Protein AF-A0AAU4CHS3-F1 (afdb_monomer_lite)

Radius of gyration: 18.06 Å; chains: 1; bounding box: 28×38×65 Å

pLDDT: mean 79.58, std 16.71, range [43.88, 92.69]

Structure (mmCIF, N/CA/C/O backbone):
data_AF-A0AAU4CHS3-F1
#
_entry.id   AF-A0AAU4CHS3-F1
#
loop_
_atom_site.group_PDB
_atom_site.id
_atom_site.type_symbol
_atom_site.label_atom_id
_atom_site.label_alt_id
_atom_site.label_comp_id
_atom_site.label_asym_id
_atom_site.label_entity_id
_atom_site.label_seq_id
_atom_site.pdbx_PDB_ins_code
_atom_site.Cartn_x
_atom_site.Cartn_y
_atom_site.Cartn_z
_atom_site.occupancy
_atom_site.B_iso_or_equiv
_atom_site.auth_seq_id
_atom_site.auth_comp_id
_atom_site.auth_asym_id
_atom_site.auth_atom_id
_atom_site.pdbx_PDB_model_num
ATOM 1 N N . MET A 1 1 ? -5.971 -10.556 12.644 1.00 59.66 1 MET A N 1
ATOM 2 C CA . MET A 1 1 ? -5.052 -9.498 12.175 1.00 59.66 1 MET A CA 1
ATOM 3 C C . MET A 1 1 ? -5.765 -8.174 12.362 1.00 59.66 1 MET A C 1
ATOM 5 O O . MET A 1 1 ? -6.931 -8.108 12.002 1.00 59.66 1 MET A O 1
ATOM 9 N N . SER A 1 2 ? -5.124 -7.191 12.993 1.00 85.94 2 SER A N 1
ATOM 10 C CA . SER A 1 2 ? -5.677 -5.833 13.103 1.00 85.94 2 SER A CA 1
ATOM 11 C C . SER A 1 2 ? -5.355 -5.042 11.831 1.00 85.94 2 SER A C 1
ATOM 13 O O . SER A 1 2 ? -4.339 -5.325 11.193 1.00 85.94 2 SER A O 1
ATOM 15 N N . THR A 1 3 ? -6.175 -4.049 11.492 1.00 86.75 3 THR A N 1
ATOM 16 C CA . THR A 1 3 ? -5.921 -3.090 10.401 1.00 86.75 3 THR A CA 1
ATOM 17 C C . THR A 1 3 ? -4.559 -2.412 10.562 1.00 86.75 3 THR A C 1
ATOM 19 O O . THR A 1 3 ? -3.781 -2.343 9.619 1.00 86.75 3 THR A O 1
ATOM 22 N N . GLU A 1 4 ? -4.207 -2.026 11.786 1.00 86.19 4 GLU A N 1
ATOM 23 C CA . GLU A 1 4 ? -2.920 -1.403 12.121 1.00 86.19 4 GLU A CA 1
ATOM 24 C C . GLU A 1 4 ? -1.712 -2.299 11.789 1.00 86.19 4 GLU A C 1
ATOM 26 O O . GLU A 1 4 ? -0.725 -1.849 11.210 1.00 86.19 4 GLU A O 1
ATOM 31 N N . ALA A 1 5 ? -1.815 -3.603 12.067 1.00 87.44 5 ALA A N 1
ATOM 32 C CA . ALA A 1 5 ? -0.762 -4.561 11.731 1.00 87.44 5 ALA A CA 1
ATOM 33 C C . ALA A 1 5 ? -0.608 -4.733 10.210 1.00 87.44 5 ALA A C 1
ATOM 35 O O . ALA A 1 5 ? 0.503 -4.920 9.718 1.00 87.44 5 ALA A O 1
ATOM 36 N N . ALA A 1 6 ? -1.713 -4.656 9.464 1.00 89.31 6 ALA A N 1
ATOM 37 C CA . ALA A 1 6 ? -1.680 -4.711 8.007 1.00 89.31 6 ALA A CA 1
ATOM 38 C C . ALA A 1 6 ? -1.091 -3.428 7.397 1.00 89.31 6 ALA A C 1
ATOM 40 O O . ALA A 1 6 ? -0.344 -3.507 6.426 1.00 89.31 6 ALA A O 1
ATOM 41 N N . ALA A 1 7 ? -1.366 -2.267 7.998 1.00 89.00 7 ALA A N 1
ATOM 42 C CA . ALA A 1 7 ? -0.782 -0.987 7.607 1.00 89.00 7 ALA A CA 1
ATOM 43 C C . ALA A 1 7 ? 0.747 -0.972 7.786 1.00 89.00 7 ALA A C 1
ATOM 45 O O . ALA A 1 7 ? 1.476 -0.569 6.881 1.00 89.00 7 ALA A O 1
ATOM 46 N N . LEU A 1 8 ? 1.234 -1.476 8.926 1.00 87.50 8 LEU A N 1
ATOM 47 C CA . LEU A 1 8 ? 2.667 -1.627 9.196 1.00 87.50 8 LEU A CA 1
ATOM 48 C C . LEU A 1 8 ? 3.335 -2.600 8.221 1.00 87.50 8 LEU A C 1
ATOM 50 O O . LEU A 1 8 ? 4.392 -2.291 7.680 1.00 87.50 8 LEU A O 1
ATOM 54 N N . ALA A 1 9 ? 2.706 -3.748 7.957 1.00 89.56 9 ALA A N 1
ATOM 55 C CA . ALA A 1 9 ? 3.223 -4.710 6.988 1.00 89.56 9 ALA A CA 1
ATOM 56 C C . ALA A 1 9 ? 3.291 -4.118 5.569 1.00 89.56 9 ALA A C 1
ATOM 58 O O . ALA A 1 9 ? 4.265 -4.346 4.860 1.00 89.56 9 ALA A O 1
ATOM 59 N N . LEU A 1 10 ? 2.294 -3.326 5.158 1.00 89.81 10 LEU A N 1
ATOM 60 C CA . LEU A 1 10 ? 2.312 -2.641 3.864 1.00 89.81 10 LEU A CA 1
ATOM 61 C C . LEU A 1 10 ? 3.456 -1.620 3.775 1.00 89.81 10 LEU A C 1
ATOM 63 O O . LEU A 1 10 ? 4.160 -1.598 2.769 1.00 89.81 10 LEU A O 1
ATOM 67 N N . GLN A 1 11 ? 3.670 -0.812 4.821 1.00 89.25 11 GLN A N 1
ATOM 68 C CA . GLN A 1 11 ? 4.794 0.132 4.878 1.00 89.25 11 GLN A CA 1
ATOM 69 C C . GLN A 1 11 ? 6.155 -0.567 4.806 1.00 89.25 11 GLN A C 1
ATOM 71 O O . GLN A 1 11 ? 7.029 -0.115 4.071 1.00 89.25 11 GLN A O 1
ATOM 76 N N . ASP A 1 12 ? 6.336 -1.661 5.546 1.00 89.62 12 ASP A N 1
ATOM 77 C CA . ASP A 1 12 ? 7.577 -2.440 5.550 1.00 89.62 12 ASP A CA 1
ATOM 78 C C . ASP A 1 12 ? 7.908 -2.977 4.150 1.00 89.62 12 ASP A C 1
ATOM 80 O O . ASP A 1 12 ? 8.996 -2.741 3.625 1.00 89.62 12 ASP A O 1
ATOM 84 N N . GLN A 1 13 ? 6.931 -3.599 3.486 1.00 90.81 13 GLN A N 1
ATOM 85 C CA . GLN A 1 13 ? 7.109 -4.103 2.125 1.00 90.81 13 GLN A CA 1
ATOM 86 C C . GLN A 1 13 ? 7.376 -2.967 1.131 1.00 90.81 13 GLN A C 1
ATOM 88 O O . GLN A 1 13 ? 8.231 -3.087 0.257 1.00 90.81 13 GLN A O 1
ATOM 93 N N . ALA A 1 14 ? 6.705 -1.828 1.288 1.00 89.75 14 ALA A N 1
ATOM 94 C CA . ALA A 1 14 ? 6.954 -0.651 0.469 1.00 89.75 14 ALA A CA 1
ATOM 95 C C . ALA A 1 14 ? 8.385 -0.100 0.648 1.00 89.75 14 ALA A C 1
ATOM 97 O O 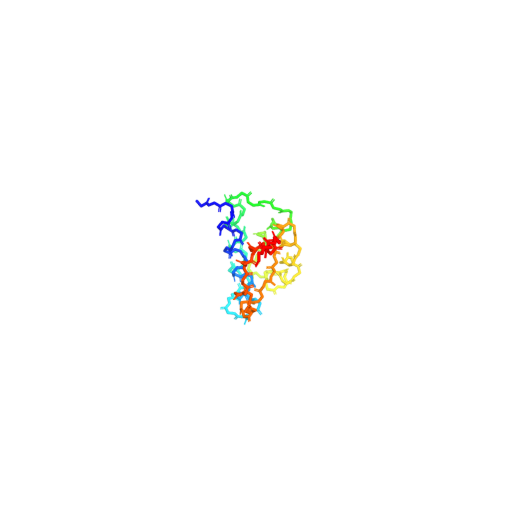. ALA A 1 14 ? 9.029 0.285 -0.331 1.00 89.75 14 ALA A O 1
ATOM 98 N N . ALA A 1 15 ? 8.914 -0.111 1.876 1.00 88.00 15 ALA A N 1
ATOM 99 C CA . ALA A 1 15 ? 10.289 0.281 2.170 1.00 88.00 15 ALA A CA 1
ATOM 100 C C . ALA A 1 15 ? 11.308 -0.706 1.577 1.00 88.00 15 ALA A C 1
ATOM 102 O O . ALA A 1 15 ? 12.256 -0.280 0.918 1.00 88.00 15 ALA A O 1
ATOM 103 N N . LEU A 1 16 ? 11.092 -2.013 1.747 1.00 89.50 16 LEU A N 1
ATOM 104 C CA . LEU A 1 16 ? 11.929 -3.061 1.153 1.00 89.50 16 LEU A CA 1
ATOM 105 C C . LEU A 1 16 ? 11.937 -2.981 -0.377 1.00 89.50 16 LEU A C 1
ATOM 107 O O . LEU A 1 16 ? 12.986 -3.111 -1.005 1.00 89.50 16 LEU A O 1
ATOM 111 N N . TRP A 1 17 ? 10.783 -2.712 -0.987 1.00 89.81 17 TRP A N 1
ATOM 112 C CA . TRP A 1 17 ? 10.674 -2.548 -2.432 1.00 89.81 17 TRP A CA 1
ATOM 113 C C . TRP A 1 17 ? 11.440 -1.316 -2.922 1.0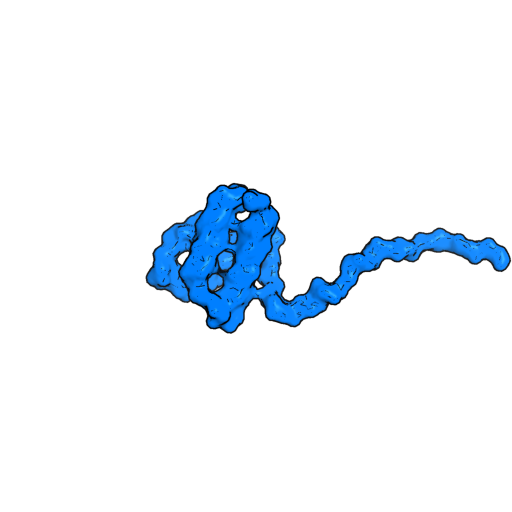0 89.81 17 TRP A C 1
ATOM 115 O O . TRP A 1 17 ? 12.171 -1.405 -3.905 1.00 89.81 17 TRP A O 1
ATOM 125 N N . SER A 1 18 ? 11.350 -0.196 -2.198 1.00 85.25 18 SER A N 1
ATOM 126 C CA . SER A 1 18 ? 12.117 1.023 -2.493 1.00 85.25 18 SER A CA 1
ATOM 127 C C . SER A 1 18 ? 13.636 0.793 -2.426 1.00 85.25 18 SER A C 1
ATOM 129 O O . SER A 1 18 ? 14.393 1.361 -3.210 1.00 85.25 18 SER A O 1
ATOM 131 N N . MET A 1 19 ? 14.089 -0.103 -1.542 1.00 87.25 19 MET A N 1
ATOM 132 C CA . MET A 1 19 ? 15.491 -0.534 -1.450 1.00 87.25 19 MET A CA 1
ATOM 133 C C . MET A 1 19 ? 15.887 -1.587 -2.502 1.00 87.25 19 MET A C 1
ATOM 135 O O . MET A 1 19 ? 17.063 -1.926 -2.610 1.00 87.25 19 MET A O 1
ATOM 139 N N . GLY A 1 20 ? 14.934 -2.101 -3.284 1.00 86.75 20 GLY A N 1
ATOM 140 C CA . GLY A 1 20 ? 15.158 -3.180 -4.249 1.00 86.75 20 GLY A CA 1
ATOM 141 C C . GLY A 1 20 ? 15.329 -4.567 -3.618 1.00 86.75 20 GLY A C 1
ATOM 142 O O . GLY A 1 20 ? 15.795 -5.480 -4.296 1.00 86.75 20 GLY A O 1
ATOM 143 N N . GLU A 1 21 ? 14.961 -4.736 -2.344 1.00 89.19 21 GLU A N 1
ATOM 144 C CA . GLU A 1 21 ? 15.068 -6.004 -1.602 1.00 89.19 21 GLU A CA 1
ATOM 145 C C . GLU A 1 21 ? 13.953 -6.994 -1.980 1.00 89.19 21 GLU A C 1
ATOM 147 O O . GLU A 1 21 ? 14.157 -8.208 -1.939 1.00 89.19 21 GLU A O 1
ATOM 152 N N . ILE A 1 22 ? 12.777 -6.490 -2.378 1.00 91.06 22 ILE A N 1
ATOM 153 C CA . ILE A 1 22 ? 11.629 -7.302 -2.818 1.00 91.06 22 ILE A CA 1
ATOM 154 C C . ILE A 1 22 ? 11.096 -6.848 -4.180 1.00 91.06 22 ILE A C 1
ATOM 156 O O . ILE A 1 22 ? 11.387 -5.752 -4.662 1.00 91.06 22 ILE A O 1
ATOM 160 N N . CYS A 1 23 ? 10.273 -7.691 -4.808 1.00 89.94 23 CYS A N 1
ATOM 161 C CA . CYS A 1 23 ? 9.661 -7.378 -6.094 1.00 89.94 23 CYS A CA 1
ATOM 162 C C . CYS A 1 23 ? 8.378 -6.554 -5.926 1.00 89.94 23 CYS A C 1
ATOM 164 O O . CYS A 1 23 ? 7.680 -6.636 -4.919 1.00 89.94 23 CYS A O 1
ATOM 166 N N . ALA A 1 24 ? 7.992 -5.829 -6.978 1.00 90.31 24 ALA A N 1
ATOM 167 C CA . ALA A 1 24 ? 6.728 -5.087 -7.007 1.00 90.31 24 ALA A CA 1
ATOM 168 C C . ALA A 1 24 ? 5.497 -5.987 -6.754 1.00 90.31 24 ALA A C 1
ATOM 170 O O . ALA A 1 24 ? 4.491 -5.547 -6.208 1.00 90.31 24 ALA A O 1
ATOM 171 N N . THR A 1 25 ? 5.582 -7.277 -7.093 1.00 90.44 25 THR A N 1
ATOM 172 C CA . THR A 1 25 ? 4.534 -8.267 -6.804 1.00 90.44 25 THR A CA 1
ATOM 173 C C . THR A 1 25 ? 4.317 -8.532 -5.318 1.00 90.44 25 THR A C 1
ATOM 175 O O . THR A 1 25 ? 3.197 -8.849 -4.917 1.00 90.44 25 THR A O 1
ATOM 178 N N . ASP A 1 26 ? 5.364 -8.423 -4.501 1.00 92.00 26 ASP A N 1
ATOM 179 C CA . ASP A 1 26 ? 5.258 -8.598 -3.052 1.00 92.00 26 ASP A CA 1
ATOM 180 C C . ASP A 1 26 ? 4.495 -7.419 -2.432 1.00 92.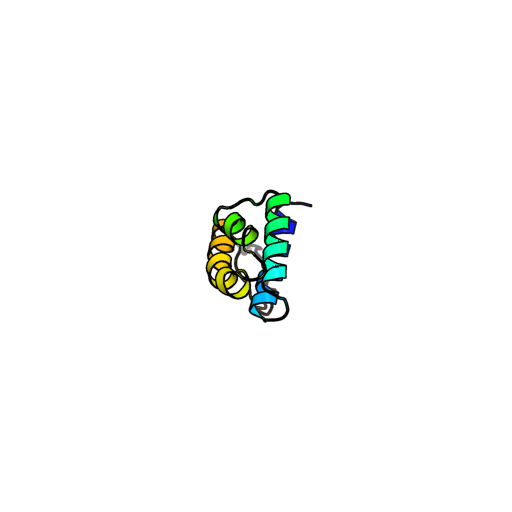00 26 ASP A C 1
ATOM 182 O O . ASP A 1 26 ? 3.617 -7.621 -1.594 1.00 92.00 26 ASP A O 1
ATOM 186 N N . VAL A 1 27 ? 4.705 -6.204 -2.954 1.00 91.06 27 VAL A N 1
ATOM 187 C CA . VAL A 1 27 ? 3.926 -5.005 -2.593 1.00 91.06 27 VAL A CA 1
ATOM 188 C C . VAL A 1 27 ? 2.445 -5.168 -2.951 1.00 91.06 27 VAL A C 1
ATOM 190 O O . VAL A 1 27 ? 1.579 -4.915 -2.115 1.00 91.06 27 VAL A O 1
ATOM 193 N N . VAL A 1 28 ? 2.131 -5.649 -4.160 1.00 92.69 28 VAL A N 1
ATOM 194 C CA . VAL A 1 28 ? 0.741 -5.931 -4.576 1.00 92.69 28 VAL A CA 1
ATOM 195 C C . VAL A 1 28 ? 0.092 -6.970 -3.656 1.00 92.69 28 VAL A C 1
ATOM 197 O O . VAL A 1 28 ? -1.059 -6.822 -3.243 1.00 92.69 28 VAL A O 1
ATOM 200 N N . THR A 1 29 ? 0.842 -8.002 -3.264 1.00 92.50 29 THR A N 1
ATOM 201 C CA . THR A 1 29 ? 0.362 -9.022 -2.320 1.00 92.50 29 THR A CA 1
ATOM 202 C C . THR A 1 29 ? 0.077 -8.420 -0.940 1.00 92.50 29 THR A C 1
ATOM 204 O O . THR A 1 29 ? -0.952 -8.722 -0.332 1.00 92.50 29 THR A O 1
ATOM 207 N N . ALA A 1 30 ? 0.943 -7.526 -0.455 1.00 91.50 30 ALA A N 1
ATOM 208 C CA . ALA A 1 30 ? 0.724 -6.795 0.789 1.00 91.50 30 ALA A CA 1
ATOM 209 C C . ALA A 1 30 ? -0.522 -5.896 0.720 1.00 91.50 30 ALA A C 1
ATOM 211 O O . ALA A 1 30 ? -1.296 -5.854 1.677 1.00 91.50 30 ALA A O 1
ATOM 212 N N . ALA A 1 31 ? -0.777 -5.253 -0.422 1.00 92.12 31 ALA A N 1
ATOM 213 C CA . ALA A 1 31 ? -1.983 -4.459 -0.638 1.00 92.12 31 ALA A CA 1
ATOM 214 C C . ALA A 1 31 ? -3.259 -5.310 -0.603 1.00 92.12 31 ALA A C 1
ATOM 216 O O . ALA A 1 31 ? -4.214 -4.949 0.084 1.00 92.12 31 ALA A O 1
ATOM 217 N N . CYS A 1 32 ? -3.261 -6.484 -1.242 1.00 92.62 32 CYS A N 1
ATOM 218 C CA . CYS A 1 32 ? -4.362 -7.446 -1.127 1.00 92.62 32 CYS A CA 1
ATOM 219 C C . CYS A 1 32 ? -4.628 -7.836 0.335 1.00 92.62 32 CYS A C 1
ATOM 221 O O . CYS A 1 32 ? -5.776 -7.839 0.779 1.00 92.62 32 CYS A O 1
ATOM 223 N N . ASN A 1 33 ? -3.575 -8.113 1.108 1.00 92.50 33 ASN A N 1
ATOM 224 C CA . ASN A 1 33 ? -3.707 -8.436 2.530 1.00 92.50 33 ASN A CA 1
ATOM 225 C C . ASN A 1 33 ? -4.267 -7.258 3.343 1.00 92.50 33 ASN A C 1
ATOM 227 O O . ASN A 1 33 ? -5.096 -7.468 4.229 1.00 92.50 33 ASN A O 1
ATOM 231 N N . ALA A 1 34 ? -3.867 -6.024 3.026 1.00 91.38 34 ALA A N 1
ATOM 232 C CA . ALA A 1 34 ? -4.400 -4.819 3.653 1.00 91.38 34 ALA A CA 1
ATOM 233 C C . ALA A 1 34 ? -5.894 -4.613 3.343 1.00 91.38 34 ALA A C 1
ATOM 235 O O . ALA A 1 34 ? -6.668 -4.307 4.252 1.00 91.38 34 ALA A O 1
ATOM 236 N N . LEU A 1 35 ? -6.331 -4.872 2.104 1.00 91.50 35 LEU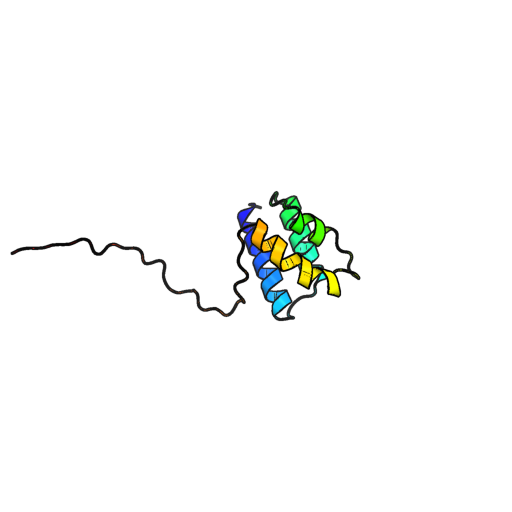 A N 1
ATOM 237 C CA . LEU A 1 35 ? -7.754 -4.860 1.746 1.00 91.50 35 LEU A CA 1
ATOM 238 C C . LEU A 1 35 ? -8.549 -5.907 2.536 1.00 91.50 35 LEU A C 1
ATOM 240 O O . LEU A 1 35 ? -9.592 -5.583 3.099 1.00 91.50 35 LEU A O 1
ATOM 244 N N . VAL A 1 36 ? -8.036 -7.138 2.648 1.00 92.62 36 VAL A N 1
ATOM 245 C CA . VAL A 1 36 ? -8.667 -8.217 3.435 1.00 92.62 36 VAL A CA 1
ATOM 246 C C . VAL A 1 36 ? -8.728 -7.875 4.928 1.00 92.62 36 VAL A C 1
ATOM 248 O O . VAL A 1 36 ? -9.679 -8.254 5.611 1.00 92.62 36 VAL A O 1
ATOM 251 N N . ALA A 1 37 ? -7.742 -7.136 5.442 1.00 91.12 37 ALA A N 1
ATOM 252 C CA . ALA A 1 37 ? -7.728 -6.652 6.819 1.00 91.12 37 ALA A CA 1
ATOM 253 C C . ALA A 1 37 ? -8.689 -5.474 7.070 1.00 91.12 37 ALA A C 1
ATOM 255 O O . ALA A 1 37 ? -8.975 -5.183 8.230 1.00 91.12 37 ALA A O 1
ATOM 256 N N . GLY A 1 38 ? -9.196 -4.822 6.016 1.00 90.06 38 GLY A N 1
ATOM 257 C CA . GLY A 1 38 ? -10.182 -3.741 6.096 1.00 90.06 38 GLY A CA 1
ATOM 258 C C . GLY A 1 38 ? -9.625 -2.322 5.945 1.00 90.06 38 GLY A C 1
ATOM 259 O O . GLY A 1 38 ? -10.325 -1.379 6.296 1.00 90.06 38 GLY A O 1
ATOM 260 N N . LEU A 1 39 ? -8.397 -2.148 5.440 1.00 88.00 39 LEU A N 1
ATOM 261 C CA . LEU A 1 39 ? -7.781 -0.824 5.232 1.00 88.00 39 LEU A CA 1
ATOM 262 C C . LEU A 1 39 ? -8.354 -0.025 4.049 1.00 88.00 39 LEU A C 1
ATOM 264 O O . LEU A 1 39 ? -8.053 1.153 3.941 1.00 88.00 39 LEU A O 1
ATOM 268 N N . ASP A 1 40 ? -9.109 -0.682 3.166 1.00 90.12 40 ASP A N 1
ATOM 269 C CA . ASP A 1 40 ? -9.701 -0.182 1.912 1.00 90.12 40 ASP A CA 1
ATOM 270 C C . ASP A 1 40 ? -9.552 1.325 1.616 1.00 90.12 40 ASP A C 1
ATOM 272 O O . ASP A 1 40 ? -10.220 2.170 2.209 1.00 90.12 40 ASP A O 1
ATOM 276 N N . SER A 1 41 ? -8.731 1.642 0.611 1.00 89.00 41 SER A N 1
ATOM 277 C CA . SER A 1 41 ? -8.625 2.972 0.003 1.00 89.00 41 SER A CA 1
ATOM 278 C C . SER A 1 41 ? -8.700 2.847 -1.528 1.00 89.00 41 SER A C 1
ATOM 280 O O . SER A 1 41 ? -8.425 1.770 -2.076 1.00 89.00 41 SER A O 1
ATOM 282 N N . PRO A 1 42 ? -9.121 3.891 -2.263 1.00 90.62 42 PRO A N 1
ATOM 283 C CA . PRO A 1 42 ? -9.190 3.825 -3.719 1.00 90.62 42 PRO A CA 1
ATOM 284 C C . PRO A 1 42 ? -7.816 3.586 -4.361 1.00 90.62 42 PRO A C 1
ATOM 286 O O . PRO A 1 42 ? -7.728 2.719 -5.231 1.00 90.62 42 PRO A O 1
ATOM 289 N N . ALA A 1 43 ? -6.747 4.249 -3.908 1.00 90.00 43 ALA A N 1
ATOM 290 C CA . ALA A 1 43 ? -5.405 3.984 -4.425 1.00 90.00 43 ALA A CA 1
ATOM 291 C C . ALA A 1 43 ? -4.891 2.586 -4.039 1.00 90.00 43 ALA A C 1
ATOM 293 O O . ALA A 1 43 ? -4.304 1.896 -4.873 1.00 90.00 43 ALA A O 1
ATOM 294 N N . LEU A 1 44 ? -5.209 2.097 -2.834 1.00 91.12 44 LEU A N 1
ATOM 295 C CA . LEU A 1 44 ? -4.871 0.735 -2.411 1.00 91.12 44 LEU A CA 1
ATOM 296 C C . LEU A 1 44 ? -5.570 -0.333 -3.269 1.00 91.12 44 LEU A C 1
ATOM 298 O O . LEU A 1 44 ? -4.962 -1.346 -3.611 1.00 91.12 44 LEU A O 1
ATOM 302 N N . ARG A 1 45 ? -6.833 -0.107 -3.656 1.00 92.00 45 ARG A N 1
ATOM 303 C CA . ARG A 1 45 ? -7.564 -0.994 -4.576 1.00 92.00 45 ARG A CA 1
ATOM 304 C C . ARG A 1 45 ? -6.949 -1.029 -5.966 1.00 92.00 45 ARG A C 1
ATOM 306 O O . ARG A 1 45 ? -6.876 -2.108 -6.546 1.00 92.00 45 ARG A O 1
ATOM 313 N N . MET A 1 46 ? -6.514 0.118 -6.486 1.00 92.19 46 MET A N 1
ATOM 314 C CA . MET A 1 46 ? -5.812 0.175 -7.771 1.00 92.19 46 MET A CA 1
ATOM 315 C C . MET A 1 46 ? -4.497 -0.603 -7.697 1.00 92.19 46 MET A C 1
ATOM 317 O O . MET A 1 46 ? -4.251 -1.459 -8.540 1.00 92.19 46 MET A O 1
ATOM 321 N N . LEU A 1 47 ? -3.727 -0.410 -6.624 1.00 90.81 47 LEU A N 1
ATOM 322 C CA . LEU A 1 47 ? -2.459 -1.108 -6.422 1.00 90.81 47 LEU A CA 1
ATOM 323 C C . LEU A 1 47 ? -2.640 -2.627 -6.272 1.00 90.81 47 LEU A C 1
ATOM 325 O O . LEU A 1 47 ? -1.882 -3.405 -6.844 1.00 90.81 47 LEU A O 1
ATOM 329 N N . ALA A 1 48 ? -3.673 -3.067 -5.552 1.00 92.12 48 ALA A N 1
ATOM 330 C CA . ALA A 1 48 ? -4.015 -4.484 -5.421 1.00 92.12 48 ALA A CA 1
ATOM 331 C C . ALA A 1 48 ? -4.543 -5.110 -6.728 1.00 92.12 48 ALA A C 1
ATOM 333 O O . ALA A 1 48 ? -4.487 -6.329 -6.892 1.00 92.12 48 ALA A O 1
ATOM 334 N N . ALA A 1 49 ? -5.067 -4.297 -7.649 1.00 91.25 49 ALA A N 1
ATOM 335 C CA . ALA A 1 49 ? -5.566 -4.750 -8.944 1.00 91.25 49 ALA A CA 1
ATOM 336 C C . ALA A 1 49 ? -4.454 -4.920 -9.995 1.00 91.25 49 ALA A C 1
ATOM 338 O O . ALA A 1 49 ? -4.700 -5.552 -11.025 1.00 91.25 49 ALA A O 1
ATOM 339 N N . CYS A 1 50 ? -3.246 -4.400 -9.751 1.00 90.69 50 CYS A N 1
ATOM 340 C CA . CYS A 1 50 ? -2.127 -4.522 -10.681 1.00 90.69 50 CYS A CA 1
ATOM 341 C C . CYS A 1 50 ? -1.753 -5.987 -10.933 1.00 90.69 50 CYS A C 1
ATOM 343 O O . CYS A 1 50 ? -1.525 -6.770 -10.006 1.00 90.69 50 CYS A O 1
ATOM 345 N N . THR A 1 51 ? -1.596 -6.361 -12.203 1.00 86.50 51 THR A N 1
ATOM 346 C CA . THR A 1 51 ? -1.031 -7.670 -12.541 1.00 86.50 51 THR A CA 1
ATOM 347 C C . THR A 1 51 ? 0.480 -7.701 -12.309 1.00 86.50 51 THR A C 1
ATOM 349 O O . THR A 1 51 ? 1.145 -6.671 -12.220 1.00 86.50 51 THR A O 1
ATOM 352 N N . ARG A 1 52 ? 1.075 -8.902 -12.290 1.00 80.06 52 ARG A N 1
ATOM 353 C CA . ARG A 1 52 ? 2.537 -9.081 -12.189 1.00 80.06 52 ARG A CA 1
ATOM 354 C C . ARG A 1 52 ? 3.330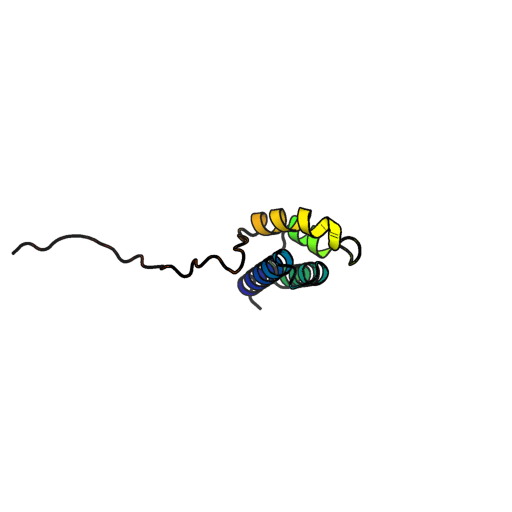 -8.308 -13.252 1.00 80.06 52 ARG A C 1
ATOM 356 O O . ARG A 1 52 ? 4.457 -7.919 -12.974 1.00 80.06 52 ARG A O 1
ATOM 363 N N . ALA A 1 53 ? 2.776 -8.136 -14.452 1.00 84.75 53 ALA A N 1
ATOM 364 C CA . ALA A 1 53 ? 3.437 -7.415 -15.538 1.00 84.75 53 ALA A CA 1
ATOM 365 C C . ALA A 1 53 ? 3.337 -5.891 -15.366 1.00 84.75 53 ALA A C 1
ATOM 367 O O . ALA A 1 53 ? 4.292 -5.178 -15.658 1.00 84.75 53 ALA A O 1
ATOM 368 N N . GLU A 1 54 ? 2.201 -5.406 -14.867 1.00 87.62 54 GLU A N 1
ATOM 369 C CA . GLU A 1 54 ? 1.964 -3.980 -14.622 1.00 87.62 54 GLU A CA 1
ATOM 370 C C . GLU A 1 54 ? 2.682 -3.499 -13.366 1.00 87.62 54 GLU A C 1
ATOM 372 O O . GLU A 1 54 ? 3.236 -2.407 -13.366 1.00 87.62 54 GLU A O 1
ATOM 377 N N . ALA A 1 55 ? 2.761 -4.340 -12.330 1.00 87.25 55 ALA A N 1
ATOM 378 C CA . ALA A 1 55 ? 3.320 -3.980 -11.033 1.00 87.25 55 ALA A CA 1
ATOM 379 C C . ALA A 1 55 ? 4.722 -3.358 -11.134 1.00 87.25 55 ALA A C 1
ATOM 381 O O . ALA A 1 55 ? 5.048 -2.448 -10.384 1.00 87.25 55 ALA A O 1
ATOM 382 N N . THR A 1 56 ? 5.551 -3.792 -12.085 1.00 85.31 56 THR A N 1
ATOM 383 C CA . THR A 1 56 ? 6.885 -3.214 -12.303 1.00 85.31 56 THR A CA 1
ATOM 384 C C . THR A 1 56 ? 6.862 -1.718 -12.647 1.00 85.31 56 THR A C 1
ATOM 386 O O . THR A 1 56 ? 7.802 -1.014 -12.287 1.00 85.31 56 THR A O 1
ATOM 389 N N . TYR A 1 57 ? 5.819 -1.234 -13.324 1.00 86.38 57 TYR A N 1
ATOM 390 C CA . TYR A 1 57 ? 5.714 0.145 -13.810 1.00 86.38 57 TYR A CA 1
ATOM 391 C C . TYR A 1 57 ? 4.639 0.961 -13.084 1.00 86.38 57 TYR A C 1
ATOM 393 O O . TYR A 1 57 ? 4.810 2.164 -12.941 1.00 86.38 57 TYR A O 1
ATOM 401 N N . ASP A 1 58 ? 3.574 0.319 -12.601 1.00 88.38 58 ASP A 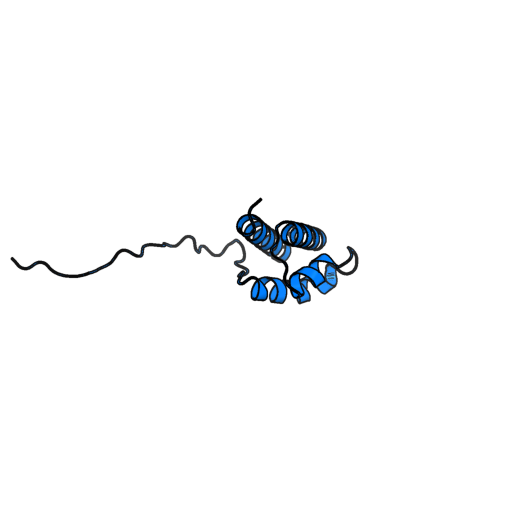N 1
ATOM 402 C CA . ASP A 1 58 ? 2.441 0.978 -11.937 1.00 88.38 58 ASP A CA 1
ATOM 403 C C . ASP A 1 58 ? 2.682 1.195 -10.437 1.00 88.38 58 ASP A C 1
ATOM 405 O O . ASP A 1 58 ? 2.329 2.236 -9.892 1.00 88.38 58 ASP A O 1
ATOM 409 N N . VAL A 1 59 ? 3.342 0.248 -9.752 1.00 88.31 59 VAL A N 1
ATOM 410 C CA . VAL A 1 59 ? 3.648 0.374 -8.314 1.00 88.31 59 VAL A CA 1
ATOM 411 C C . VAL A 1 59 ? 4.393 1.670 -7.962 1.00 88.31 59 VAL A C 1
ATOM 413 O O . VAL A 1 59 ? 3.977 2.293 -6.989 1.00 88.31 59 VAL A O 1
ATOM 416 N N . PRO A 1 60 ? 5.427 2.144 -8.693 1.00 86.88 60 PRO A N 1
ATOM 417 C CA . PRO A 1 60 ? 6.060 3.428 -8.367 1.00 86.88 60 PRO A CA 1
ATOM 418 C C . PRO A 1 60 ? 5.111 4.632 -8.404 1.00 86.88 60 PRO A C 1
ATOM 420 O O . PRO A 1 60 ? 5.362 5.594 -7.683 1.00 86.88 60 PRO A O 1
ATOM 423 N N . ASP A 1 61 ? 4.053 4.589 -9.214 1.00 88.94 61 ASP A N 1
ATOM 424 C CA . ASP A 1 61 ? 3.083 5.681 -9.351 1.00 88.94 61 ASP A CA 1
ATOM 425 C C . ASP A 1 61 ? 1.932 5.553 -8.339 1.00 88.94 61 ASP A C 1
ATOM 427 O O . ASP A 1 61 ? 1.524 6.532 -7.719 1.00 88.94 61 ASP A O 1
ATOM 431 N N . LEU A 1 62 ? 1.463 4.324 -8.093 1.00 88.69 62 LEU A N 1
ATOM 432 C CA . LEU A 1 62 ? 0.315 4.039 -7.228 1.00 88.69 62 LEU A CA 1
ATOM 433 C C . LEU A 1 62 ? 0.656 3.908 -5.738 1.00 88.69 62 LEU A C 1
ATOM 435 O O . LEU A 1 62 ? -0.208 4.116 -4.884 1.00 88.69 62 LEU A O 1
ATOM 439 N N . LEU A 1 63 ? 1.892 3.539 -5.399 1.00 87.69 63 LEU A N 1
ATOM 440 C CA . LEU A 1 63 ? 2.329 3.352 -4.014 1.00 87.69 63 LEU A CA 1
ATOM 441 C C . LEU A 1 63 ? 2.269 4.652 -3.187 1.00 87.69 63 LEU A C 1
ATOM 443 O O . LEU A 1 63 ? 1.652 4.626 -2.119 1.00 87.69 63 LEU A O 1
ATOM 447 N N . PRO A 1 64 ? 2.872 5.780 -3.620 1.00 86.19 64 PRO A N 1
ATOM 448 C CA . PRO A 1 64 ? 2.812 7.028 -2.861 1.00 86.19 64 PRO A CA 1
ATOM 449 C C . PRO A 1 64 ? 1.386 7.510 -2.522 1.00 86.19 64 PRO A C 1
ATOM 451 O O . PRO A 1 64 ? 1.141 7.758 -1.339 1.00 86.19 64 PRO A O 1
ATOM 454 N N . PRO A 1 65 ? 0.421 7.595 -3.464 1.00 88.12 65 PRO A N 1
ATOM 455 C CA . PRO A 1 65 ? -0.940 8.014 -3.130 1.00 88.12 65 PRO A CA 1
ATOM 456 C C . PRO A 1 65 ? -1.669 7.007 -2.230 1.00 88.12 65 PRO A C 1
ATOM 458 O O . PRO A 1 65 ? -2.423 7.421 -1.354 1.00 88.12 65 PRO A O 1
ATOM 461 N N . ALA A 1 66 ? -1.418 5.698 -2.369 1.00 90.38 66 ALA A N 1
ATOM 462 C CA . ALA A 1 66 ? -2.006 4.697 -1.474 1.00 90.38 66 ALA A CA 1
ATOM 463 C C . ALA A 1 66 ? -1.573 4.892 -0.017 1.00 90.38 66 ALA A C 1
ATOM 465 O O . ALA A 1 66 ? -2.383 4.750 0.894 1.00 90.38 66 ALA A O 1
ATOM 466 N N . LEU A 1 67 ? -0.310 5.244 0.216 1.00 87.38 67 LEU A N 1
ATOM 467 C CA . LEU A 1 67 ? 0.194 5.484 1.564 1.00 87.38 67 LEU A CA 1
ATOM 468 C C . LEU A 1 67 ? -0.309 6.815 2.128 1.00 87.38 67 LEU A C 1
ATOM 470 O O . LEU A 1 67 ? -0.730 6.849 3.282 1.00 87.38 67 LEU A O 1
ATOM 474 N N . GLU A 1 68 ? -0.363 7.871 1.311 1.00 88.31 68 GLU A N 1
ATOM 475 C CA . GLU A 1 68 ? -0.920 9.169 1.711 1.00 88.31 68 GLU A CA 1
ATOM 476 C C . GLU A 1 68 ? -2.383 9.055 2.169 1.00 88.31 68 GLU A C 1
ATOM 478 O O . GLU A 1 68 ? -2.727 9.539 3.248 1.00 88.31 68 GLU A O 1
ATOM 483 N N . GLU A 1 69 ? -3.233 8.356 1.408 1.00 90.38 69 GLU A N 1
ATOM 484 C CA . GLU A 1 69 ? -4.647 8.142 1.756 1.00 90.38 69 GLU A CA 1
ATOM 485 C C . GLU A 1 69 ? -4.832 7.394 3.079 1.00 90.38 69 GLU A C 1
ATOM 487 O O . GLU A 1 69 ? -5.775 7.656 3.827 1.00 90.38 69 GLU A O 1
ATOM 492 N N . LEU A 1 70 ? -3.925 6.463 3.371 1.00 86.44 70 LEU A N 1
ATOM 493 C CA . LEU A 1 70 ? -3.922 5.681 4.603 1.00 86.44 70 LEU A CA 1
ATOM 494 C C . LEU A 1 70 ? -3.275 6.436 5.780 1.00 86.44 70 LEU A C 1
ATOM 496 O O . LEU A 1 70 ? -3.249 5.913 6.895 1.00 86.44 70 LEU A O 1
ATOM 500 N N . GLY A 1 71 ? -2.738 7.641 5.551 1.00 86.38 71 GLY A N 1
ATOM 501 C CA . GLY A 1 71 ? -1.969 8.401 6.539 1.00 86.38 71 GLY A CA 1
ATOM 502 C C . GLY A 1 71 ? -0.630 7.748 6.899 1.00 86.38 71 GLY A C 1
ATOM 503 O O . GLY A 1 71 ? -0.098 7.976 7.984 1.00 86.38 71 GLY A O 1
ATOM 504 N N . LEU A 1 72 ? -0.104 6.901 6.013 1.00 84.31 72 LEU A N 1
ATOM 505 C CA . LEU A 1 72 ? 1.137 6.155 6.174 1.00 84.31 72 LEU A CA 1
ATOM 506 C C . LEU A 1 72 ? 2.287 6.916 5.510 1.00 84.31 72 LEU A C 1
ATOM 508 O O . LEU A 1 72 ? 2.203 7.338 4.360 1.00 84.31 72 LEU A O 1
ATOM 512 N N . THR A 1 73 ? 3.395 7.065 6.224 1.00 78.94 73 THR A N 1
ATOM 513 C CA . THR A 1 73 ? 4.600 7.727 5.722 1.00 78.94 73 THR A CA 1
ATOM 514 C C . THR A 1 73 ? 5.658 6.688 5.382 1.00 78.94 73 THR A C 1
ATOM 516 O O . THR A 1 73 ? 6.010 5.854 6.214 1.00 78.94 73 THR A O 1
ATOM 519 N N . LEU A 1 74 ? 6.205 6.741 4.163 1.00 67.56 74 LEU A N 1
ATOM 520 C CA . LEU A 1 74 ? 7.391 5.957 3.818 1.00 67.56 74 LEU A CA 1
ATOM 521 C C . LEU A 1 74 ? 8.585 6.490 4.600 1.00 67.56 74 LEU A C 1
ATOM 523 O O . LEU A 1 74 ? 9.231 7.458 4.199 1.00 67.56 74 LEU A O 1
ATOM 527 N N . HIS A 1 75 ? 8.896 5.842 5.713 1.00 62.41 75 HIS A N 1
ATOM 528 C CA . HIS A 1 75 ? 10.202 5.975 6.325 1.00 62.41 75 HIS A CA 1
ATOM 529 C C . HIS A 1 75 ? 11.110 4.945 5.657 1.00 62.41 75 HIS A C 1
ATOM 531 O O . HIS A 1 75 ? 10.917 3.751 5.894 1.00 62.41 75 HIS A O 1
ATOM 537 N N . PRO A 1 76 ? 12.080 5.345 4.810 1.00 55.31 76 PRO A N 1
ATOM 538 C CA . PRO A 1 76 ? 13.096 4.402 4.368 1.00 55.31 76 PRO A CA 1
ATOM 539 C C . PRO A 1 76 ? 13.720 3.796 5.626 1.00 55.31 76 PRO A C 1
ATOM 541 O O . PRO A 1 76 ? 14.158 4.531 6.522 1.00 55.31 76 PRO A O 1
ATOM 544 N N . MET A 1 77 ? 13.667 2.466 5.738 1.00 48.12 77 MET A N 1
ATOM 545 C CA . MET A 1 77 ? 14.173 1.761 6.908 1.00 48.12 77 MET A CA 1
ATOM 546 C C . MET A 1 77 ? 15.680 2.036 6.989 1.00 48.12 77 MET A C 1
ATOM 548 O O . MET A 1 77 ? 16.462 1.564 6.172 1.00 48.12 77 MET A O 1
ATOM 552 N N . GLY A 1 78 ? 16.058 2.929 7.903 1.00 47.53 78 GLY A N 1
ATOM 553 C CA . GLY A 1 78 ? 17.358 3.601 7.893 1.00 47.53 78 GLY A CA 1
ATOM 554 C C . GLY A 1 78 ? 17.310 5.046 8.392 1.00 47.53 78 GLY A C 1
ATOM 555 O O . GLY A 1 78 ? 18.338 5.577 8.805 1.00 47.53 78 GLY A O 1
ATOM 556 N N . SER A 1 79 ? 16.133 5.680 8.458 1.00 43.88 79 SER A N 1
ATOM 557 C CA . SER A 1 79 ? 15.992 6.837 9.341 1.00 43.88 79 SER A CA 1
ATOM 558 C C . SER A 1 79 ? 15.957 6.323 10.772 1.00 43.88 79 SER A C 1
ATOM 560 O O . SER A 1 79 ? 14.978 5.715 11.200 1.00 43.88 79 SER A O 1
ATOM 562 N N . VAL A 1 80 ? 17.032 6.574 11.511 1.00 45.56 80 VAL A N 1
ATOM 563 C CA . VAL A 1 80 ? 17.114 6.526 12.974 1.00 45.56 80 VAL A CA 1
ATOM 564 C C . VAL A 1 80 ? 16.110 7.512 13.602 1.00 45.56 80 VAL A C 1
ATOM 566 O O . VAL A 1 80 ? 16.452 8.419 14.339 1.00 45.56 80 VAL A O 1
ATOM 569 N N . ALA A 1 81 ? 14.820 7.341 13.332 1.00 47.72 81 ALA A N 1
ATOM 570 C CA . ALA A 1 81 ? 13.740 7.917 14.120 1.00 47.72 81 ALA A CA 1
ATOM 571 C C . ALA A 1 81 ? 13.353 6.943 15.246 1.00 47.72 81 ALA A C 1
ATOM 573 O O . ALA A 1 81 ? 12.199 6.822 15.633 1.00 47.72 81 ALA A O 1
ATOM 574 N N . GLY A 1 82 ? 14.351 6.246 15.788 1.00 47.75 82 GLY A N 1
ATOM 575 C CA . GLY A 1 82 ? 14.354 5.802 17.172 1.00 47.75 82 GLY A CA 1
ATOM 576 C C . GLY A 1 82 ? 14.941 6.913 18.037 1.00 47.75 82 GLY A C 1
ATOM 577 O O . GLY A 1 82 ? 15.966 6.700 18.667 1.00 47.75 82 GLY A O 1
ATOM 578 N N . GLN A 1 83 ? 14.353 8.112 18.017 1.00 47.38 83 GLN A N 1
ATOM 579 C CA . GLN A 1 83 ? 14.698 9.178 18.957 1.00 47.38 83 GLN A CA 1
ATOM 580 C C . GLN A 1 83 ? 13.420 9.779 19.541 1.00 47.38 83 GLN A C 1
ATOM 582 O O . GLN A 1 83 ? 12.909 10.808 19.120 1.00 47.38 83 GLN A O 1
ATOM 587 N N . GLU A 1 84 ? 12.957 9.052 20.553 1.00 48.84 84 GLU A N 1
ATOM 588 C CA . GLU A 1 84 ? 12.516 9.618 21.825 1.00 48.84 84 GLU A CA 1
ATOM 589 C C . GLU A 1 84 ? 11.165 10.334 21.796 1.00 48.84 84 GLU A C 1
ATOM 591 O O . GLU A 1 84 ? 11.044 11.557 21.842 1.00 48.84 84 GLU A O 1
ATOM 596 N N . GLY A 1 85 ? 10.119 9.518 21.914 1.00 43.91 85 GLY A N 1
ATOM 597 C CA . GLY A 1 85 ? 8.984 9.887 22.745 1.00 43.91 85 GLY A CA 1
ATOM 598 C C . GLY A 1 85 ? 9.436 10.078 24.198 1.00 43.91 85 GLY A C 1
ATOM 599 O O . GLY A 1 85 ? 9.261 9.191 25.024 1.00 43.91 85 GLY A O 1
ATOM 600 N N . VAL A 1 86 ? 10.002 11.245 24.511 1.00 44.84 86 VAL A N 1
ATOM 601 C CA . VAL A 1 86 ? 10.070 11.785 25.874 1.00 44.84 86 VAL A CA 1
ATOM 602 C C . VAL A 1 86 ? 9.316 13.110 25.910 1.00 44.84 86 VAL A C 1
ATOM 604 O O . VAL A 1 86 ? 9.859 14.202 26.032 1.00 44.84 86 VAL A O 1
ATOM 607 N N . SER A 1 87 ? 7.993 13.018 25.807 1.00 48.06 87 SER A N 1
ATOM 608 C CA . SER A 1 87 ? 7.145 14.023 26.441 1.00 48.06 87 SER A CA 1
ATOM 609 C C . SER A 1 87 ? 7.086 13.708 27.926 1.00 48.06 87 SER A C 1
ATOM 611 O O . SER A 1 87 ? 6.268 12.891 28.319 1.00 48.06 87 SER A O 1
ATOM 613 N N . LEU A 1 88 ? 7.927 14.353 28.738 1.00 51.69 88 LEU A N 1
ATOM 614 C CA . LEU A 1 88 ? 7.636 14.612 30.151 1.00 51.69 88 LEU A CA 1
ATOM 615 C C . LEU A 1 88 ? 8.151 16.008 30.540 1.00 51.69 88 LEU A C 1
ATOM 617 O O . LEU A 1 88 ? 9.273 16.193 30.993 1.00 51.69 88 LEU A O 1
ATOM 621 N N . THR A 1 89 ? 7.285 16.991 30.289 1.00 54.53 89 THR A N 1
ATOM 622 C CA . THR A 1 89 ? 6.911 18.065 31.223 1.00 54.53 89 THR A CA 1
ATOM 623 C C . THR A 1 89 ? 8.035 18.691 32.064 1.00 54.53 89 THR A C 1
ATOM 625 O O . THR A 1 89 ? 8.277 18.275 33.195 1.00 54.53 89 THR A O 1
ATOM 628 N N . SER A 1 90 ? 8.622 19.787 31.581 1.00 46.03 90 SER A N 1
ATOM 629 C CA . SER A 1 90 ? 9.172 20.800 32.488 1.00 46.03 90 SER A CA 1
ATOM 630 C C . SER A 1 90 ? 8.059 21.796 32.812 1.00 46.03 90 SER A C 1
ATOM 632 O O . SER A 1 90 ? 7.815 22.742 32.067 1.00 46.03 90 SER A O 1
ATOM 634 N N . GLY A 1 91 ? 7.318 21.495 33.878 1.00 46.59 91 GLY A N 1
ATOM 635 C CA . GLY A 1 91 ? 6.513 22.457 34.622 1.00 46.59 91 GLY A CA 1
ATOM 636 C C . GLY A 1 91 ? 7.249 22.787 35.922 1.00 46.59 91 GLY A C 1
ATOM 637 O O . GLY A 1 91 ? 7.619 21.881 36.662 1.00 46.59 91 GLY A O 1
ATOM 638 N N . GLU A 1 92 ? 7.497 24.079 36.127 1.00 48.34 92 GLU A N 1
ATOM 639 C CA . GLU A 1 92 ? 8.077 24.775 37.295 1.00 48.34 92 GLU A CA 1
ATOM 640 C C . GLU A 1 92 ? 7.387 24.428 38.645 1.00 48.34 92 GLU A C 1
ATOM 642 O O . GLU A 1 92 ? 6.367 23.736 38.622 1.00 48.34 92 GLU A O 1
ATOM 647 N N . PRO A 1 93 ? 7.741 25.004 39.827 1.00 61.59 93 PRO A N 1
ATOM 648 C CA . PRO A 1 93 ? 8.972 25.623 40.369 1.00 61.59 93 PRO A CA 1
ATOM 649 C C . PRO A 1 93 ? 9.349 25.027 41.764 1.00 61.59 93 PRO A C 1
ATOM 651 O O . PRO A 1 93 ? 8.604 24.236 42.342 1.00 61.59 93 PRO A O 1
ATOM 654 N N . SER A 1 94 ? 10.466 25.429 42.389 1.00 56.31 94 SER A N 1
ATOM 655 C CA . SER A 1 94 ? 10.626 25.293 43.855 1.00 56.31 94 SER A CA 1
ATOM 656 C C . SER A 1 94 ? 11.515 26.380 44.452 1.00 56.31 94 SER A C 1
ATOM 658 O O . SER A 1 94 ? 12.735 26.380 44.313 1.00 56.31 94 SER A O 1
ATOM 660 N N . ASP A 1 95 ? 10.815 27.293 45.114 1.00 63.06 95 ASP A N 1
ATOM 661 C CA . ASP A 1 95 ? 11.241 28.191 46.179 1.00 63.06 95 ASP A CA 1
ATOM 662 C C . ASP A 1 95 ? 11.651 27.379 47.423 1.00 63.06 95 ASP A C 1
ATOM 664 O O . ASP A 1 95 ? 10.871 26.538 47.881 1.00 63.06 95 ASP A O 1
ATOM 668 N N . LYS A 1 96 ? 12.868 27.611 47.936 1.00 49.53 96 LYS A N 1
ATOM 669 C CA . LYS A 1 96 ? 13.188 27.724 49.370 1.00 49.53 96 LYS A CA 1
ATOM 670 C C . LYS A 1 96 ? 14.642 28.143 49.591 1.00 49.53 96 LYS A C 1
ATOM 672 O O . LYS A 1 96 ? 15.541 27.446 49.073 1.00 49.53 96 LYS A O 1
#

Secondary structure (DSSP, 8-state):
--HHHHHHHHHHHHHHHHTTSS-HHHHHHHHHHHHHHT---HHHHHHHH--TTTHHHHHHHHHHHHHHHTT-----TT------------------

Sequence (96 aa):
MSTEAAALALQDQAALWSMGEICATDVVTAACNALVAGLDSPALRMLAACTRAEATYDVPDLLPPALEELGLTLHPMGSVAGQEGVSLTSGEPSDK

Foldseek 3Di:
DALVVLLVQLLVVVLCVVVVNDALVVNLVSLVVSVVNPLDDPLSVVSVPDDSVRSRPCVVVSVVVSCVRSVHDNDNPPPCPVDDPPPDDPDDDDDD